Protein AF-A0A9P7FF14-F1 (afdb_monomer)

pLDDT: mean 72.62, std 16.97, range [33.59, 90.5]

Radius of gyration: 22.77 Å; Cα contacts (8 Å, |Δi|>4): 78; chains: 1; bounding box: 44×38×60 Å

Mean predicted aligned error: 13.64 Å

Secondary structure (DSSP, 8-state):
-------SHHHHHHHHHHHHHHHHHHHH--HHHHHHHHHHHHHHHHHHHHHHHHHHHHHHHHHHHHHHHHHHHHHHT-HHHHHHHHHHHHHHHHHHHHTPPP-

Sequence (103 aa):
MSSQEPSKVSGQFHSVKGTAVETIGDVTGMQSWTQSGKEEHAKGEGEYNAAQAKGYVEGVSDRATGYKDSVVGAVTGDKSQQATGNVKNEKGQTQQEINKPTT

Structure (mmCIF, N/CA/C/O backbone):
data_AF-A0A9P7FF14-F1
#
_entry.id   AF-A0A9P7FF14-F1
#
loop_
_atom_site.group_PDB
_atom_site.id
_atom_site.type_symbol
_atom_site.label_atom_id
_atom_site.label_alt_id
_atom_site.label_comp_id
_atom_site.label_asym_id
_atom_site.label_entity_id
_atom_site.label_seq_id
_atom_site.pdbx_PDB_ins_code
_atom_site.Cartn_x
_atom_site.Cartn_y
_atom_site.Car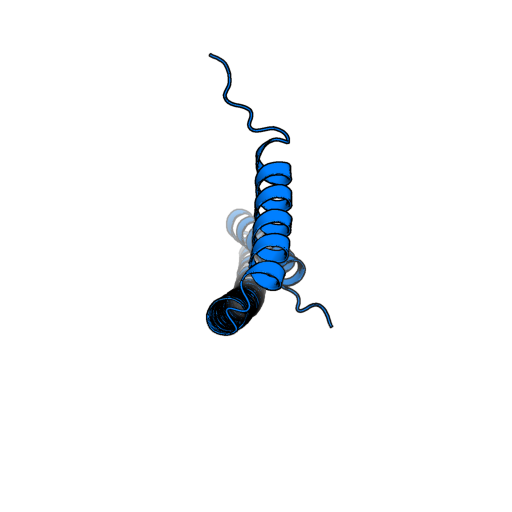tn_z
_atom_site.occupancy
_atom_site.B_iso_or_equiv
_atom_site.auth_seq_id
_atom_site.auth_comp_id
_atom_site.auth_asym_id
_atom_site.auth_atom_id
_atom_site.pdbx_PDB_model_num
ATOM 1 N N . MET A 1 1 ? 12.820 28.490 5.531 1.00 33.59 1 MET A N 1
ATOM 2 C CA . MET A 1 1 ? 11.714 29.072 4.741 1.00 33.59 1 MET A CA 1
ATOM 3 C C . MET A 1 1 ? 12.293 29.508 3.400 1.00 33.59 1 MET A C 1
ATOM 5 O O . MET A 1 1 ? 13.365 30.092 3.452 1.00 33.59 1 MET A O 1
ATOM 9 N N . SER A 1 2 ? 11.731 29.303 2.207 1.00 35.03 2 SER A N 1
ATOM 10 C CA . SER A 1 2 ? 10.678 28.400 1.688 1.00 35.03 2 SER A CA 1
ATOM 11 C C . SER A 1 2 ? 10.730 28.531 0.147 1.00 35.03 2 SER A C 1
ATOM 13 O O . SER A 1 2 ? 10.905 29.651 -0.319 1.00 35.03 2 SER A O 1
ATOM 15 N N . SER A 1 3 ? 10.622 27.511 -0.709 1.00 36.72 3 SER A N 1
ATOM 16 C CA . SER A 1 3 ? 10.532 26.049 -0.536 1.00 36.72 3 SER A CA 1
ATOM 17 C C . SER A 1 3 ? 11.165 25.346 -1.757 1.00 36.72 3 SER A C 1
ATOM 19 O O . SER A 1 3 ? 11.443 25.991 -2.764 1.00 36.72 3 SER A O 1
ATOM 21 N N . GLN A 1 4 ? 11.385 24.027 -1.695 1.00 42.88 4 GLN A N 1
ATOM 22 C CA . GLN A 1 4 ? 11.745 23.211 -2.866 1.00 42.88 4 GLN A CA 1
ATOM 23 C C . GLN A 1 4 ? 10.473 22.622 -3.490 1.00 42.88 4 GLN A C 1
ATOM 25 O O . GLN A 1 4 ? 9.962 21.614 -3.012 1.00 42.88 4 GLN A O 1
ATOM 30 N N . GLU A 1 5 ? 9.962 23.252 -4.549 1.00 35.94 5 GLU A N 1
ATOM 31 C CA . GLU A 1 5 ? 8.822 22.750 -5.327 1.00 35.94 5 GLU A CA 1
ATOM 32 C C . GLU A 1 5 ? 9.291 22.178 -6.676 1.00 35.94 5 GLU A C 1
ATOM 34 O O . GLU A 1 5 ? 9.514 22.933 -7.627 1.00 35.94 5 GLU A O 1
ATOM 39 N N . PRO A 1 6 ? 9.435 20.846 -6.812 1.00 39.62 6 PRO A N 1
ATOM 40 C CA . PRO A 1 6 ? 9.714 20.218 -8.095 1.00 39.62 6 PRO A CA 1
ATOM 41 C C . PRO A 1 6 ? 8.430 20.155 -8.935 1.00 39.62 6 PRO A C 1
ATOM 43 O O . PRO A 1 6 ? 7.747 19.133 -8.981 1.00 39.62 6 PRO A O 1
ATOM 46 N N . SER A 1 7 ? 8.098 21.245 -9.631 1.00 47.00 7 SER A N 1
ATOM 47 C CA . SER A 1 7 ? 7.017 21.250 -10.621 1.00 47.00 7 SER A CA 1
ATOM 48 C C . SER A 1 7 ? 7.554 21.095 -12.056 1.00 47.00 7 SER A C 1
ATOM 50 O O . SER A 1 7 ? 8.492 21.763 -12.484 1.00 47.00 7 SER A O 1
ATOM 52 N N . LYS A 1 8 ? 6.938 20.176 -12.812 1.00 42.56 8 LYS A N 1
ATOM 53 C CA . LYS A 1 8 ? 7.038 19.955 -14.276 1.00 42.56 8 LYS A CA 1
ATOM 54 C C . LYS A 1 8 ? 8.380 19.530 -14.912 1.00 42.56 8 LYS A C 1
ATOM 56 O O . LYS A 1 8 ? 8.326 18.915 -15.974 1.00 42.56 8 LYS A O 1
ATOM 61 N N . VAL A 1 9 ? 9.551 19.757 -14.313 1.00 48.94 9 VAL A N 1
ATOM 62 C CA . VAL A 1 9 ? 10.845 19.451 -14.983 1.00 48.94 9 VAL A CA 1
ATOM 63 C C . VAL A 1 9 ? 11.133 17.942 -15.120 1.00 48.94 9 VAL A C 1
ATOM 65 O O . VAL A 1 9 ? 11.680 17.507 -16.133 1.00 48.94 9 VAL A O 1
ATOM 68 N N . SER A 1 10 ? 10.718 17.110 -14.158 1.00 46.78 10 SER A N 1
ATOM 69 C CA . SER A 1 10 ? 10.971 15.654 -14.178 1.00 46.78 10 SER A CA 1
ATOM 70 C C . SER A 1 10 ? 10.234 14.902 -15.298 1.00 46.78 10 SER A C 1
ATOM 72 O O . SER A 1 10 ? 10.732 13.883 -15.779 1.00 46.78 10 SER A O 1
ATOM 74 N N . GLY A 1 11 ? 9.082 15.412 -15.750 1.00 43.03 11 GLY A N 1
ATOM 75 C CA . GLY A 1 11 ? 8.297 14.809 -16.832 1.00 43.03 11 GLY A CA 1
ATOM 76 C C . GLY A 1 11 ? 8.942 14.974 -18.211 1.00 43.03 11 GLY A C 1
ATOM 77 O O . GLY A 1 11 ? 8.961 14.033 -19.001 1.00 43.03 11 GLY A O 1
ATOM 78 N N . GLN A 1 12 ? 9.541 16.137 -18.495 1.00 42.84 12 GLN A N 1
ATOM 79 C CA . GLN A 1 12 ? 10.215 16.357 -19.781 1.00 42.84 12 GLN A CA 1
ATOM 80 C C . GLN A 1 12 ? 11.544 15.598 -19.890 1.00 42.84 12 GLN A C 1
ATOM 82 O O . GLN A 1 12 ? 11.916 15.183 -20.987 1.00 42.84 12 GLN A O 1
ATOM 87 N N . PHE A 1 13 ? 12.228 15.338 -18.770 1.00 47.34 13 PHE A N 1
ATOM 88 C CA . PHE A 1 13 ? 13.496 14.600 -18.781 1.00 47.34 13 PHE A CA 1
ATOM 89 C C . PHE A 1 13 ? 13.336 13.141 -19.248 1.00 47.34 13 PHE A C 1
ATOM 91 O O . PHE A 1 13 ? 14.199 12.626 -19.957 1.00 47.34 13 PHE A O 1
ATOM 98 N N . HIS A 1 14 ? 12.211 12.489 -18.924 1.00 50.78 14 HIS A N 1
ATOM 99 C CA . HIS A 1 14 ? 11.902 11.149 -19.437 1.00 50.78 14 HIS A CA 1
ATOM 100 C C . HIS A 1 14 ? 11.556 11.147 -20.930 1.00 50.78 14 HIS A C 1
ATOM 102 O O . HIS A 1 14 ? 12.027 10.271 -21.650 1.00 50.78 14 HIS A O 1
ATOM 108 N N . SER A 1 15 ? 10.806 12.144 -21.413 1.00 42.31 15 SER A N 1
ATOM 109 C CA . SER A 1 15 ? 10.467 12.257 -22.839 1.00 42.31 15 SER A CA 1
ATOM 110 C C . SER A 1 15 ? 11.715 12.443 -23.709 1.00 42.31 15 SER A C 1
ATOM 112 O O . SER A 1 15 ? 11.860 11.742 -24.705 1.00 42.31 15 SER A O 1
ATOM 114 N N . VAL A 1 16 ? 12.658 13.302 -23.301 1.00 53.69 16 VAL A N 1
ATOM 115 C CA . VAL A 1 16 ? 13.921 13.496 -24.039 1.00 53.69 16 VAL A CA 1
ATOM 116 C C . VAL A 1 16 ? 14.797 12.241 -23.993 1.00 53.69 16 VAL A C 1
ATOM 118 O O . VAL A 1 16 ? 15.381 11.875 -25.012 1.00 53.69 16 VAL A O 1
ATOM 121 N N . LYS A 1 17 ? 14.866 11.541 -22.850 1.00 54.91 17 LYS A N 1
ATOM 122 C CA . LYS A 1 17 ? 15.617 10.279 -22.741 1.00 54.91 17 LYS A CA 1
ATOM 123 C C . LYS A 1 17 ? 15.031 9.193 -23.652 1.00 54.91 17 LYS A C 1
ATOM 125 O O . LYS A 1 17 ? 15.799 8.519 -24.328 1.00 54.91 17 LYS A O 1
ATOM 130 N N . GLY A 1 18 ? 13.703 9.064 -23.706 1.00 49.16 18 GLY A N 1
ATOM 131 C CA . GLY A 1 18 ? 13.008 8.135 -24.604 1.00 49.16 18 GLY A CA 1
ATOM 132 C C . GLY A 1 18 ? 13.340 8.402 -26.073 1.00 49.16 18 GLY A C 1
ATOM 133 O O . GLY A 1 18 ? 13.900 7.536 -26.739 1.00 49.16 18 GLY A O 1
ATOM 134 N N . THR A 1 19 ? 13.109 9.631 -26.546 1.00 56.38 19 THR A N 1
ATOM 135 C CA . THR A 1 19 ? 13.375 10.016 -27.944 1.00 56.38 19 THR A CA 1
ATOM 136 C C . THR A 1 19 ? 14.855 9.881 -28.324 1.00 56.38 19 THR A C 1
ATOM 138 O O . THR A 1 19 ? 15.169 9.464 -29.439 1.00 56.38 19 THR A O 1
ATOM 141 N N . ALA A 1 20 ? 15.786 10.186 -27.412 1.00 52.44 20 ALA A N 1
ATOM 142 C CA . ALA A 1 20 ? 17.219 10.011 -27.656 1.00 52.44 20 ALA A CA 1
ATOM 143 C C . ALA A 1 20 ? 17.632 8.530 -27.755 1.00 52.44 20 ALA A C 1
ATOM 145 O O . ALA A 1 20 ? 18.440 8.185 -28.616 1.00 52.44 20 ALA A O 1
ATOM 146 N N . VAL A 1 21 ? 17.074 7.652 -26.912 1.00 56.50 21 VAL A N 1
ATOM 147 C CA . VAL A 1 21 ? 17.331 6.200 -26.965 1.00 56.50 21 VAL A CA 1
ATOM 148 C C . VAL A 1 21 ? 16.762 5.587 -28.247 1.00 56.50 21 VAL A C 1
ATOM 150 O O . VAL A 1 21 ? 17.442 4.790 -28.887 1.00 56.50 21 VAL A O 1
ATOM 153 N N . GLU A 1 22 ? 15.564 6.002 -28.659 1.00 56.34 22 GLU A N 1
ATOM 154 C CA . GLU A 1 22 ? 14.912 5.538 -29.890 1.00 56.34 22 GLU A CA 1
ATOM 155 C C . GLU A 1 22 ? 15.700 5.973 -31.143 1.00 56.34 22 GLU A C 1
ATOM 157 O O . GLU A 1 22 ? 16.074 5.141 -31.968 1.00 56.34 22 GLU A O 1
ATOM 162 N N . THR A 1 23 ? 16.095 7.252 -31.217 1.00 55.84 23 THR A N 1
ATOM 163 C CA . THR A 1 23 ? 16.856 7.802 -32.358 1.00 55.84 23 THR A CA 1
ATOM 164 C C . THR A 1 23 ? 18.271 7.210 -32.475 1.00 55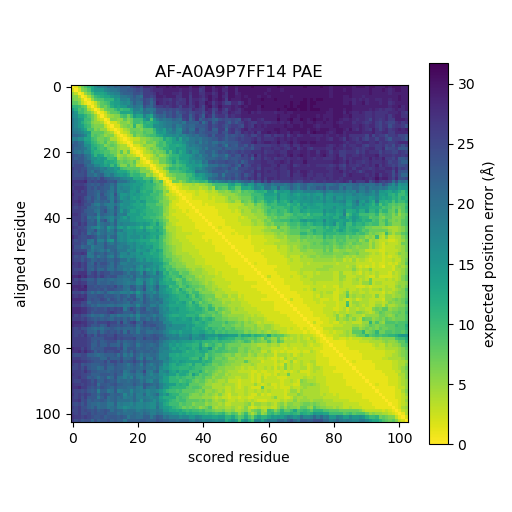.84 23 THR A C 1
ATOM 166 O O . THR A 1 23 ? 18.765 7.004 -33.581 1.00 55.84 23 THR A O 1
ATOM 169 N N . ILE A 1 24 ? 18.954 6.921 -31.359 1.00 53.66 24 ILE A N 1
ATOM 170 C CA . ILE A 1 24 ? 20.299 6.311 -31.381 1.00 53.66 24 ILE A CA 1
ATOM 171 C C . ILE A 1 24 ? 20.221 4.797 -31.645 1.00 53.66 24 ILE A C 1
ATOM 173 O O . ILE A 1 24 ? 21.123 4.241 -32.282 1.00 53.66 24 ILE A O 1
ATOM 177 N N . GLY A 1 25 ? 19.147 4.131 -31.208 1.00 52.00 25 GLY A N 1
ATOM 178 C CA . GLY A 1 25 ? 18.894 2.714 -31.478 1.00 52.00 25 GLY A CA 1
ATOM 179 C C . GLY A 1 25 ? 18.804 2.415 -32.975 1.00 52.00 25 GLY A C 1
ATOM 180 O O . GLY A 1 25 ? 19.567 1.583 -33.475 1.00 52.00 25 GLY A O 1
ATOM 181 N N . ASP A 1 26 ? 17.960 3.157 -33.698 1.00 51.75 26 ASP A N 1
ATOM 182 C CA . ASP A 1 26 ? 17.784 3.002 -35.151 1.00 51.75 26 ASP A CA 1
ATOM 183 C C . ASP A 1 26 ? 19.057 3.328 -35.953 1.00 51.75 26 ASP A C 1
ATOM 185 O O . ASP A 1 26 ? 19.333 2.698 -36.973 1.00 51.75 26 ASP A O 1
ATOM 189 N N . VAL A 1 27 ? 19.877 4.278 -35.485 1.00 55.41 27 VAL A N 1
ATOM 190 C CA . VAL A 1 27 ? 21.104 4.705 -36.187 1.00 55.41 27 VAL A CA 1
ATOM 191 C C . VAL A 1 27 ? 22.293 3.762 -35.952 1.00 55.41 27 VAL A C 1
ATOM 193 O O . VAL A 1 27 ? 23.189 3.693 -36.792 1.00 55.41 27 VAL A O 1
ATOM 196 N N . THR A 1 28 ? 22.331 3.026 -34.834 1.00 58.88 28 THR A N 1
ATOM 197 C CA . THR A 1 28 ? 23.483 2.167 -34.477 1.00 58.88 28 THR A CA 1
ATOM 198 C C . THR A 1 28 ? 23.252 0.669 -34.665 1.00 58.88 28 THR A C 1
ATOM 200 O O . THR A 1 28 ? 24.213 -0.097 -34.601 1.00 58.88 28 THR A O 1
ATOM 203 N N . GLY A 1 29 ? 22.012 0.224 -34.904 1.00 53.12 29 GLY A N 1
ATOM 204 C CA . GLY A 1 29 ? 21.701 -1.175 -35.229 1.00 53.12 29 GLY A CA 1
ATOM 205 C C . GLY A 1 29 ? 22.011 -2.185 -34.114 1.00 53.12 29 GLY A C 1
ATOM 206 O O . GLY A 1 29 ? 22.036 -3.393 -34.358 1.00 53.12 29 GLY A O 1
ATOM 207 N N . MET A 1 30 ? 22.258 -1.726 -32.882 1.00 61.38 30 MET A N 1
ATOM 208 C CA . MET A 1 30 ? 22.558 -2.604 -31.752 1.00 61.38 30 MET A CA 1
ATOM 209 C C . MET A 1 30 ? 21.287 -3.252 -31.203 1.00 61.38 30 MET A C 1
ATOM 211 O O . MET A 1 30 ? 20.722 -2.827 -30.196 1.00 61.38 30 MET A O 1
ATOM 215 N N . GLN A 1 31 ? 20.905 -4.365 -31.830 1.00 62.44 31 GLN A N 1
ATOM 216 C CA . GLN A 1 31 ? 19.858 -5.291 -31.385 1.00 62.44 31 GLN A CA 1
ATOM 217 C C . GLN A 1 31 ? 19.958 -5.640 -29.885 1.00 62.44 31 GLN A C 1
ATOM 219 O O . GLN A 1 31 ? 18.939 -5.867 -29.238 1.00 62.44 31 GLN A O 1
ATOM 224 N N . SER A 1 32 ? 21.169 -5.632 -29.314 1.00 62.66 32 SER A N 1
ATOM 225 C CA . SER A 1 32 ? 21.425 -5.813 -27.880 1.00 62.66 32 SER A CA 1
ATOM 226 C C . SER A 1 32 ? 20.792 -4.736 -26.992 1.00 62.66 32 SER A C 1
ATOM 228 O O . SER A 1 32 ? 20.273 -5.076 -25.937 1.00 62.66 32 SER A O 1
ATOM 230 N N . TRP A 1 33 ? 20.771 -3.463 -27.399 1.00 64.81 33 TRP A N 1
ATOM 231 C CA . TRP A 1 33 ? 20.150 -2.385 -26.614 1.00 64.81 33 TRP A CA 1
ATOM 232 C C . TRP A 1 33 ? 18.625 -2.461 -26.658 1.00 64.81 33 TRP A C 1
ATOM 234 O O . TRP A 1 33 ? 17.975 -2.348 -25.621 1.00 64.81 33 TRP A O 1
ATOM 244 N N . THR A 1 34 ? 18.046 -2.739 -27.830 1.00 71.31 34 THR A N 1
ATOM 245 C CA . THR A 1 34 ? 16.605 -3.001 -27.968 1.00 71.31 34 THR A CA 1
ATOM 246 C C . THR A 1 34 ? 16.181 -4.228 -27.157 1.00 71.31 34 THR A C 1
ATOM 248 O O . THR A 1 34 ? 15.110 -4.225 -26.552 1.00 71.31 34 THR A O 1
ATOM 251 N N . GLN A 1 35 ? 17.016 -5.272 -27.117 1.00 74.88 35 GLN A N 1
ATOM 252 C CA . GLN A 1 35 ? 16.767 -6.470 -26.317 1.00 74.88 35 GLN A CA 1
ATOM 253 C C . GLN A 1 35 ? 16.838 -6.168 -24.814 1.00 74.88 35 GLN A C 1
ATOM 255 O O . GLN A 1 35 ? 15.898 -6.507 -24.099 1.00 74.88 35 GLN A O 1
ATOM 260 N N . SER A 1 36 ? 17.882 -5.474 -24.347 1.00 76.50 36 SER A N 1
ATOM 261 C CA . SER A 1 36 ? 18.004 -5.047 -22.946 1.00 76.50 36 SER A CA 1
ATOM 262 C C . SER A 1 36 ? 16.833 -4.166 -22.511 1.00 76.50 36 SER A C 1
ATOM 264 O O . SER A 1 36 ? 16.276 -4.396 -21.445 1.00 76.50 36 SER A O 1
ATOM 266 N N . GLY A 1 37 ? 16.401 -3.215 -23.348 1.00 78.56 37 GLY A N 1
ATOM 267 C CA . GLY A 1 37 ? 15.247 -2.360 -23.054 1.00 78.56 37 GLY A CA 1
ATOM 268 C C . GLY A 1 37 ? 13.932 -3.139 -22.947 1.00 78.56 37 GLY A C 1
ATOM 269 O O . GLY A 1 37 ? 13.140 -2.880 -22.045 1.00 78.56 37 GLY A O 1
ATOM 270 N N . LYS A 1 38 ? 13.713 -4.145 -23.808 1.00 78.69 38 LYS A N 1
ATOM 271 C CA . LYS A 1 38 ? 12.561 -5.060 -23.699 1.00 78.69 38 LYS A CA 1
ATOM 272 C C . LYS A 1 38 ? 12.623 -5.925 -22.440 1.00 78.69 38 LYS A C 1
ATOM 274 O O . LYS A 1 38 ? 11.594 -6.154 -21.813 1.00 78.69 38 LYS A O 1
ATOM 279 N N . GLU A 1 39 ? 13.807 -6.402 -22.067 1.00 80.75 39 GLU A N 1
ATOM 280 C CA . GLU A 1 39 ? 13.999 -7.218 -20.866 1.00 80.75 39 GLU A CA 1
ATOM 281 C C . GLU A 1 39 ? 13.824 -6.395 -19.577 1.00 80.75 39 GLU A C 1
ATOM 283 O O . GLU A 1 39 ? 13.208 -6.867 -18.623 1.00 80.75 39 GLU A O 1
ATOM 288 N N . GLU A 1 40 ? 14.311 -5.151 -19.555 1.00 75.19 40 GLU A N 1
ATOM 289 C CA . GLU A 1 40 ? 14.111 -4.195 -18.460 1.00 75.19 40 GLU A CA 1
ATOM 290 C C . GLU A 1 40 ? 12.631 -3.799 -18.332 1.00 75.19 40 GLU A C 1
ATOM 292 O O . GLU A 1 40 ? 12.093 -3.826 -17.226 1.00 75.19 40 GLU A O 1
ATOM 297 N N . HIS A 1 41 ? 11.938 -3.549 -19.452 1.00 78.88 41 HIS A N 1
ATOM 298 C CA . HIS A 1 41 ? 10.494 -3.291 -19.464 1.00 78.88 41 HIS A CA 1
ATOM 299 C C . HIS A 1 41 ? 9.699 -4.48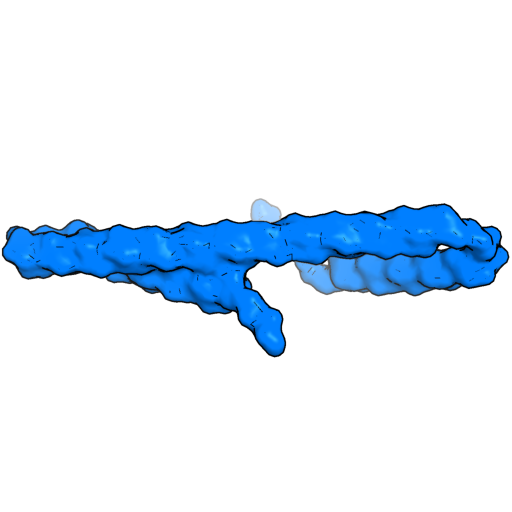0 -18.910 1.00 78.88 41 HIS A C 1
ATOM 301 O O . HIS A 1 41 ? 8.907 -4.307 -17.990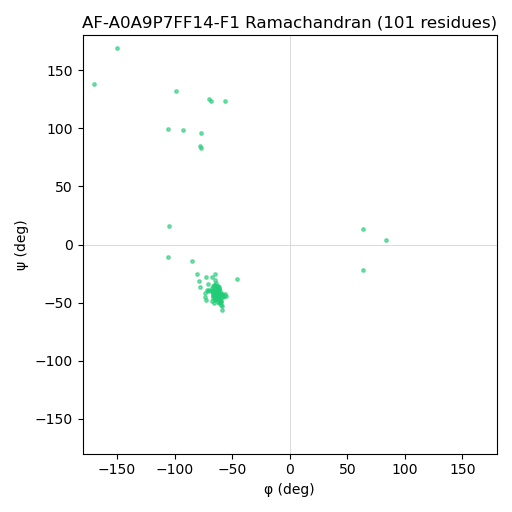 1.00 78.88 41 HIS A O 1
ATOM 307 N N . ALA A 1 42 ? 9.967 -5.700 -19.390 1.00 83.19 42 ALA A N 1
ATOM 308 C CA . ALA A 1 42 ? 9.279 -6.906 -18.927 1.00 83.19 42 ALA A CA 1
ATOM 309 C C . ALA A 1 42 ? 9.521 -7.197 -17.432 1.00 83.19 42 ALA A C 1
ATOM 311 O O . ALA A 1 42 ? 8.614 -7.654 -16.733 1.00 83.19 42 ALA A O 1
ATOM 312 N N . LYS A 1 43 ? 10.725 -6.906 -16.913 1.00 86.31 43 LYS A N 1
ATOM 313 C CA . LYS A 1 43 ? 11.014 -6.969 -15.469 1.00 86.31 43 LYS A CA 1
ATOM 314 C C . LYS A 1 43 ? 10.232 -5.907 -14.698 1.00 86.31 43 LYS A C 1
ATOM 316 O O . LYS A 1 43 ? 9.598 -6.249 -13.705 1.00 86.31 43 LYS A O 1
ATOM 321 N N . GLY A 1 44 ? 10.212 -4.663 -15.180 1.00 84.44 44 GLY A N 1
ATOM 322 C CA . GLY A 1 44 ? 9.446 -3.569 -14.580 1.00 84.44 44 GLY A CA 1
ATOM 323 C C . GLY A 1 44 ? 7.938 -3.838 -14.544 1.00 84.44 44 GLY A C 1
ATOM 324 O O . GLY A 1 44 ? 7.304 -3.633 -13.513 1.00 84.44 44 GLY A O 1
ATOM 325 N N . GLU A 1 45 ? 7.364 -4.378 -15.623 1.00 86.94 45 GLU A N 1
ATOM 326 C CA . GLU A 1 45 ? 5.968 -4.834 -15.667 1.00 86.94 45 GLU A CA 1
ATOM 327 C C . GLU A 1 45 ? 5.717 -5.985 -14.683 1.00 86.94 45 GLU A C 1
ATOM 329 O O . GLU A 1 45 ? 4.700 -5.998 -13.989 1.00 86.94 45 GLU A O 1
ATOM 334 N N . GLY A 1 46 ? 6.653 -6.934 -14.569 1.00 88.12 46 GLY A N 1
ATOM 335 C CA . GLY A 1 46 ? 6.597 -8.014 -13.584 1.00 88.12 46 GLY A CA 1
ATOM 336 C C . GLY A 1 46 ? 6.581 -7.503 -12.140 1.00 88.12 46 GLY A C 1
ATOM 337 O O . GLY A 1 46 ? 5.717 -7.902 -11.357 1.00 88.12 46 GLY A O 1
ATOM 338 N N . GLU A 1 47 ? 7.486 -6.586 -11.793 1.00 85.75 47 GLU A N 1
ATOM 339 C CA . GLU A 1 47 ? 7.547 -5.948 -10.472 1.00 85.75 47 GLU A CA 1
ATOM 340 C C . GLU A 1 47 ? 6.298 -5.104 -10.183 1.00 85.75 47 GLU A C 1
ATOM 342 O O . GLU A 1 47 ? 5.733 -5.198 -9.092 1.00 85.75 47 GLU A O 1
ATOM 347 N N . TYR A 1 48 ? 5.812 -4.339 -11.164 1.00 80.31 48 TYR A N 1
ATOM 348 C CA . TYR A 1 48 ? 4.595 -3.533 -11.049 1.00 80.31 48 TYR A CA 1
ATOM 349 C C . TYR A 1 48 ? 3.345 -4.398 -10.821 1.00 80.31 48 TYR A C 1
ATOM 351 O O . TYR A 1 48 ? 2.536 -4.114 -9.935 1.00 80.31 48 TYR A O 1
ATOM 359 N N . ASN A 1 49 ? 3.205 -5.498 -11.563 1.00 84.88 49 ASN A N 1
ATOM 360 C CA . ASN A 1 49 ? 2.106 -6.449 -11.392 1.00 84.88 49 ASN A CA 1
ATOM 361 C C . ASN A 1 49 ? 2.195 -7.199 -10.052 1.00 84.88 49 ASN A C 1
ATOM 363 O O . ASN A 1 49 ? 1.174 -7.404 -9.394 1.00 84.88 49 ASN A O 1
ATOM 367 N N . ALA A 1 50 ? 3.401 -7.555 -9.598 1.00 85.81 50 ALA A N 1
ATOM 368 C CA . ALA A 1 50 ? 3.611 -8.150 -8.279 1.00 85.81 50 ALA A CA 1
ATOM 369 C C . ALA A 1 50 ? 3.278 -7.167 -7.140 1.00 85.81 50 ALA A C 1
ATOM 371 O O . ALA A 1 50 ? 2.656 -7.561 -6.149 1.00 85.81 50 ALA A O 1
ATOM 372 N N . ALA A 1 51 ? 3.636 -5.887 -7.288 1.00 84.50 51 ALA A N 1
ATOM 373 C CA . ALA A 1 51 ? 3.295 -4.830 -6.340 1.00 84.50 51 ALA A CA 1
ATOM 374 C C . ALA A 1 51 ? 1.776 -4.610 -6.255 1.00 84.50 51 ALA A C 1
ATOM 376 O O . ALA A 1 51 ? 1.240 -4.579 -5.145 1.00 84.50 51 ALA A O 1
ATOM 377 N N . GLN A 1 52 ? 1.075 -4.562 -7.396 1.00 85.88 52 GLN A N 1
ATOM 378 C CA . GLN A 1 52 ? -0.392 -4.524 -7.431 1.00 85.88 52 GLN A CA 1
ATOM 379 C C . GLN A 1 52 ? -1.003 -5.746 -6.729 1.00 85.88 52 GLN A C 1
ATOM 381 O O . GLN A 1 52 ? -1.794 -5.602 -5.799 1.00 85.88 52 GLN A O 1
ATOM 386 N N . ALA A 1 53 ? -0.602 -6.964 -7.106 1.00 88.38 53 ALA A N 1
ATOM 387 C CA . ALA A 1 53 ? -1.136 -8.184 -6.501 1.00 88.38 53 ALA A CA 1
ATOM 388 C C . ALA A 1 53 ? -0.945 -8.203 -4.972 1.00 88.38 53 ALA A C 1
ATOM 390 O O . ALA A 1 53 ? -1.879 -8.519 -4.230 1.00 88.38 53 ALA A O 1
ATOM 391 N N . LYS A 1 54 ? 0.236 -7.794 -4.489 1.00 88.81 54 LYS A N 1
ATOM 392 C CA . LYS A 1 54 ? 0.520 -7.654 -3.057 1.00 88.81 54 LYS A CA 1
ATOM 393 C C . LYS A 1 54 ? -0.377 -6.602 -2.397 1.00 88.81 54 LYS A C 1
ATOM 395 O O . LYS A 1 54 ? -0.997 -6.904 -1.379 1.00 88.81 54 LYS A O 1
ATOM 400 N N . GLY A 1 55 ? -0.481 -5.406 -2.976 1.00 84.62 55 GLY A N 1
ATOM 401 C CA . GLY A 1 55 ? -1.325 -4.333 -2.452 1.00 84.62 55 GLY A CA 1
ATOM 402 C C . GLY A 1 55 ? -2.797 -4.742 -2.366 1.00 84.62 55 GLY A C 1
ATOM 403 O O . GLY A 1 55 ? -3.437 -4.527 -1.340 1.00 84.62 55 GLY A O 1
ATOM 404 N N . TYR A 1 56 ? -3.323 -5.414 -3.390 1.00 83.69 56 TYR A N 1
ATOM 405 C CA . TYR A 1 56 ? -4.689 -5.935 -3.384 1.00 83.69 56 TYR A CA 1
ATOM 406 C C . TYR A 1 56 ? -4.922 -6.927 -2.229 1.00 83.69 56 TYR A C 1
ATOM 408 O O . TYR A 1 56 ? -5.900 -6.797 -1.491 1.00 83.69 56 TYR A O 1
ATOM 416 N N . VAL A 1 57 ? -3.999 -7.875 -2.013 1.00 88.88 57 VAL A N 1
ATOM 417 C CA . VAL A 1 57 ? -4.072 -8.856 -0.911 1.00 88.88 57 VAL A CA 1
ATOM 418 C C . VAL A 1 57 ? -3.976 -8.186 0.465 1.00 88.88 57 VAL A C 1
ATOM 420 O O . VAL A 1 57 ? -4.778 -8.496 1.350 1.00 88.88 57 VAL A O 1
ATOM 423 N N . GLU A 1 58 ? -3.055 -7.237 0.650 1.00 85.06 58 GLU A N 1
ATOM 424 C CA . GLU A 1 58 ? -2.957 -6.438 1.882 1.00 85.06 58 GLU A CA 1
ATOM 425 C C . GLU A 1 58 ? -4.261 -5.669 2.142 1.00 85.06 58 GLU A C 1
ATOM 427 O O . GLU A 1 58 ? -4.783 -5.690 3.258 1.00 85.06 58 GLU A O 1
ATOM 432 N N . GLY A 1 59 ? -4.856 -5.086 1.098 1.00 83.00 59 GLY A N 1
ATOM 433 C CA . GLY A 1 59 ? -6.138 -4.396 1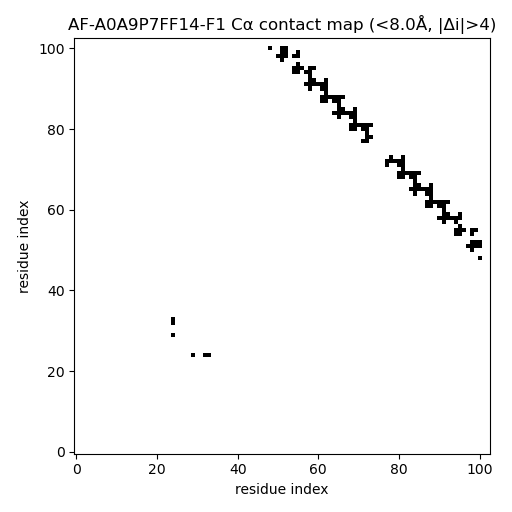.183 1.00 83.00 59 GLY A CA 1
ATOM 434 C C . GLY A 1 59 ? -7.309 -5.306 1.567 1.00 83.00 59 GLY A C 1
ATOM 435 O O . GLY A 1 59 ? -8.202 -4.883 2.304 1.00 83.00 59 GLY A O 1
ATOM 436 N N . VAL A 1 60 ? -7.327 -6.565 1.116 1.00 88.50 60 VAL A N 1
ATOM 437 C CA . VAL A 1 60 ? -8.324 -7.567 1.548 1.00 88.50 60 VAL A CA 1
ATOM 438 C C . VAL A 1 60 ? -8.138 -7.923 3.028 1.00 88.50 60 VAL A C 1
ATOM 440 O O . VAL A 1 60 ? -9.121 -7.974 3.772 1.00 88.50 60 VAL A O 1
ATOM 443 N N . SER A 1 61 ? -6.892 -8.105 3.475 1.00 89.44 61 SER A N 1
ATOM 444 C CA . SER A 1 61 ? -6.556 -8.409 4.873 1.00 89.44 61 SER A CA 1
ATOM 445 C C . SER A 1 61 ? -6.933 -7.272 5.833 1.00 89.44 61 SER A C 1
ATOM 447 O O . SER A 1 61 ? -7.578 -7.508 6.862 1.00 89.44 61 SER A O 1
ATOM 449 N N . ASP A 1 62 ? -6.592 -6.028 5.484 1.00 84.62 62 ASP A N 1
ATOM 450 C CA . ASP A 1 62 ? -6.948 -4.837 6.266 1.00 84.62 62 ASP A CA 1
ATOM 451 C C . ASP A 1 62 ? -8.467 -4.661 6.358 1.00 84.62 62 ASP A C 1
ATOM 453 O O . ASP A 1 62 ? -8.989 -4.374 7.436 1.00 84.62 62 ASP A O 1
ATOM 457 N N . ARG A 1 63 ? -9.196 -4.921 5.264 1.00 80.75 63 ARG A N 1
ATOM 458 C CA . ARG A 1 63 ? -10.663 -4.857 5.238 1.00 80.75 63 ARG A CA 1
ATOM 459 C C . ARG A 1 63 ? -11.309 -5.894 6.162 1.00 80.75 63 ARG A C 1
ATOM 461 O O . ARG A 1 63 ? -12.191 -5.550 6.948 1.00 80.75 63 ARG A O 1
ATOM 468 N N . ALA A 1 64 ? -10.855 -7.147 6.106 1.00 88.75 64 ALA A N 1
ATOM 469 C CA . ALA A 1 64 ? -11.362 -8.219 6.966 1.00 88.75 64 ALA A CA 1
ATOM 470 C C . ALA A 1 64 ? -11.068 -7.954 8.455 1.00 88.75 64 ALA A C 1
ATOM 472 O O . ALA A 1 64 ? -11.935 -8.144 9.312 1.00 88.75 64 ALA A O 1
ATOM 473 N N . THR A 1 65 ? -9.864 -7.462 8.759 1.00 86.50 65 THR A N 1
ATOM 474 C CA . THR A 1 65 ? -9.457 -7.086 10.121 1.00 86.50 65 THR A CA 1
ATOM 475 C C . THR A 1 65 ? -10.257 -5.888 10.627 1.00 86.50 65 THR A C 1
ATOM 477 O O . THR A 1 65 ? -10.749 -5.909 11.753 1.00 86.50 65 THR A O 1
ATOM 480 N N . GLY A 1 66 ? -10.445 -4.871 9.782 1.00 81.00 66 GLY A N 1
ATOM 481 C CA . GLY A 1 66 ? -11.225 -3.681 10.097 1.00 81.00 66 GLY A CA 1
ATOM 482 C C . GLY A 1 66 ? -12.677 -4.005 10.433 1.00 81.00 66 GLY A C 1
ATOM 483 O O . GLY A 1 66 ? -13.161 -3.608 11.488 1.00 81.00 66 GLY A O 1
ATOM 484 N N . TYR A 1 67 ? -13.342 -4.821 9.608 1.00 86.19 67 TYR A N 1
ATOM 485 C CA . TYR A 1 67 ? -14.706 -5.281 9.885 1.00 86.19 67 TYR A CA 1
ATOM 486 C C . TYR A 1 67 ? -14.817 -6.012 11.233 1.00 86.19 67 TYR A C 1
ATOM 488 O O . TYR A 1 67 ? -15.733 -5.738 12.010 1.00 86.19 67 TYR A O 1
ATOM 496 N N . LYS A 1 68 ? -13.864 -6.903 11.545 1.00 87.56 68 LYS A N 1
ATOM 497 C CA . LYS A 1 68 ? -13.816 -7.607 12.834 1.00 87.56 68 LYS A CA 1
ATOM 498 C C . LYS A 1 68 ? -13.692 -6.629 14.007 1.00 87.56 68 LYS A C 1
ATOM 500 O O . LYS A 1 68 ? -14.465 -6.738 14.955 1.00 87.56 68 LYS A O 1
ATOM 505 N N . ASP A 1 69 ? -12.756 -5.684 13.940 1.00 80.62 69 ASP A N 1
ATOM 506 C CA . ASP A 1 69 ? -12.552 -4.687 14.998 1.00 80.62 69 ASP A CA 1
ATOM 507 C C . ASP A 1 69 ? -13.787 -3.784 15.171 1.00 80.62 69 ASP A C 1
ATOM 509 O O . ASP A 1 69 ? -14.205 -3.536 16.302 1.00 80.62 69 ASP A O 1
ATOM 513 N N . SER A 1 70 ? -14.435 -3.374 14.072 1.00 80.31 70 SER A N 1
ATOM 514 C CA . SER A 1 70 ? -15.678 -2.591 14.105 1.00 80.31 70 SER A CA 1
ATOM 515 C C . SER A 1 70 ? -16.831 -3.335 14.773 1.00 80.31 70 SER A C 1
ATOM 517 O O . SER A 1 70 ? -17.539 -2.749 15.592 1.00 80.31 70 SER A O 1
ATOM 519 N N . VAL A 1 71 ? -17.020 -4.622 14.458 1.00 85.94 71 VAL A N 1
ATOM 520 C CA . VAL A 1 71 ? -18.066 -5.454 15.078 1.00 85.94 71 VAL A CA 1
ATOM 521 C C . VAL A 1 71 ? -17.776 -5.684 16.560 1.00 85.94 71 VAL A C 1
ATOM 523 O O . VAL A 1 71 ? -18.682 -5.531 17.376 1.00 85.94 71 VAL A O 1
ATOM 526 N N . VAL A 1 72 ? -16.530 -6.001 16.931 1.00 88.75 72 VAL A N 1
ATOM 527 C CA . VAL A 1 72 ? -16.160 -6.197 18.343 1.00 88.75 72 VAL A CA 1
ATOM 528 C C . VAL A 1 72 ? -16.377 -4.910 19.137 1.00 88.75 72 VAL A C 1
ATOM 530 O O . VAL A 1 72 ? -17.084 -4.957 20.138 1.00 88.75 72 VAL A O 1
ATOM 533 N N . GLY A 1 73 ? -15.872 -3.764 18.665 1.00 80.69 73 GLY A N 1
ATOM 534 C CA . GLY A 1 73 ? -16.056 -2.472 19.335 1.00 80.69 73 GLY A CA 1
ATOM 535 C C . GLY A 1 73 ? -17.526 -2.062 19.471 1.00 80.69 73 GLY A C 1
ATOM 536 O O . GLY A 1 73 ? -17.947 -1.593 20.527 1.00 80.69 73 GLY A O 1
ATOM 537 N N . ALA A 1 74 ? -18.351 -2.309 18.447 1.00 82.94 74 ALA A N 1
ATOM 538 C CA . ALA A 1 74 ? -19.789 -2.047 18.517 1.00 82.94 74 ALA A CA 1
ATOM 539 C C . ALA A 1 74 ? -20.519 -2.945 19.539 1.00 82.94 74 ALA A C 1
ATOM 541 O O . ALA A 1 74 ? -21.457 -2.486 20.188 1.00 82.94 74 ALA A O 1
ATOM 542 N N . VAL A 1 75 ? -20.091 -4.203 19.702 1.00 87.88 75 VAL A N 1
ATOM 543 C CA . VAL A 1 75 ? -20.673 -5.159 20.664 1.00 87.88 75 VAL A CA 1
ATOM 544 C C . VAL A 1 75 ? -20.196 -4.900 22.098 1.00 87.88 75 VAL A C 1
ATOM 546 O O . VAL A 1 75 ? -20.982 -5.047 23.031 1.00 87.88 75 VAL A O 1
ATOM 549 N N . THR A 1 76 ? -18.936 -4.504 22.298 1.00 90.50 76 THR A N 1
ATOM 550 C CA . THR A 1 76 ? -18.371 -4.207 23.630 1.00 90.50 76 THR A CA 1
ATOM 551 C C . THR A 1 76 ? -18.637 -2.778 24.107 1.00 90.50 76 THR A C 1
ATOM 553 O O . THR A 1 76 ? -18.446 -2.485 25.286 1.00 90.50 76 THR A O 1
ATOM 556 N N . GLY A 1 77 ? -19.069 -1.883 23.213 1.00 89.12 77 GLY A N 1
ATOM 557 C CA . GLY A 1 77 ? -19.222 -0.450 23.478 1.00 89.12 77 GLY A CA 1
ATOM 558 C C . GLY A 1 77 ? -17.928 0.364 23.322 1.00 89.12 77 GLY A C 1
ATOM 559 O O . GLY A 1 77 ? -17.939 1.574 23.567 1.00 89.12 77 GLY A O 1
ATOM 560 N N . ASP A 1 78 ? -16.824 -0.258 22.895 1.00 88.31 78 ASP A N 1
ATOM 561 C CA . ASP A 1 78 ? -15.556 0.425 22.633 1.00 88.31 78 ASP A CA 1
ATOM 562 C C . ASP A 1 78 ? -15.588 1.179 21.290 1.00 88.31 78 ASP A C 1
ATOM 564 O O . ASP A 1 78 ? -15.296 0.651 20.210 1.00 88.31 78 ASP A O 1
ATOM 568 N N . LYS A 1 79 ? -15.900 2.477 21.376 1.00 87.38 79 LYS A N 1
ATOM 569 C CA . LYS A 1 79 ? -15.890 3.400 20.231 1.00 87.38 79 LYS A CA 1
ATOM 570 C C . LYS A 1 79 ? -14.500 3.614 19.620 1.00 87.38 79 LYS A C 1
ATOM 572 O O . LYS A 1 79 ? -14.421 3.969 18.447 1.00 87.38 79 LYS A O 1
ATOM 577 N N . SER A 1 80 ? -13.420 3.425 20.380 1.00 86.75 80 SER A N 1
ATOM 578 C CA . SER A 1 80 ? -12.045 3.570 19.883 1.00 86.75 80 SER A CA 1
ATOM 579 C C . SER A 1 80 ? -11.672 2.383 18.995 1.00 86.75 80 SER A C 1
ATOM 581 O O . SER A 1 80 ? -11.188 2.558 17.872 1.00 86.75 80 SER A O 1
ATOM 583 N N . GLN A 1 81 ? -11.997 1.168 19.448 1.00 81.94 81 GLN A N 1
ATOM 584 C CA . GLN A 1 81 ? -11.863 -0.043 18.643 1.00 81.94 81 GLN A CA 1
ATOM 585 C C . GLN A 1 81 ? -12.765 0.015 17.401 1.00 81.94 81 GLN A C 1
ATOM 587 O O . GLN A 1 81 ? -12.306 -0.294 16.300 1.00 81.94 81 GLN A O 1
ATOM 592 N N . GLN A 1 82 ? -14.001 0.511 17.543 1.00 79.44 82 GLN A N 1
ATOM 593 C CA . GLN A 1 82 ? -14.915 0.693 16.413 1.00 79.44 82 GLN A CA 1
ATOM 594 C C . GLN A 1 82 ? -14.372 1.680 15.361 1.00 79.44 82 GLN A C 1
ATOM 596 O O . GLN A 1 82 ? -14.389 1.383 14.167 1.00 79.44 82 GLN A O 1
ATOM 601 N N . ALA A 1 83 ? -13.855 2.837 15.787 1.00 88.25 83 ALA A N 1
ATOM 602 C CA . ALA A 1 83 ? -13.251 3.817 14.883 1.00 88.25 83 ALA A CA 1
ATOM 603 C C . ALA A 1 83 ? -12.000 3.257 14.183 1.00 88.25 83 ALA A C 1
A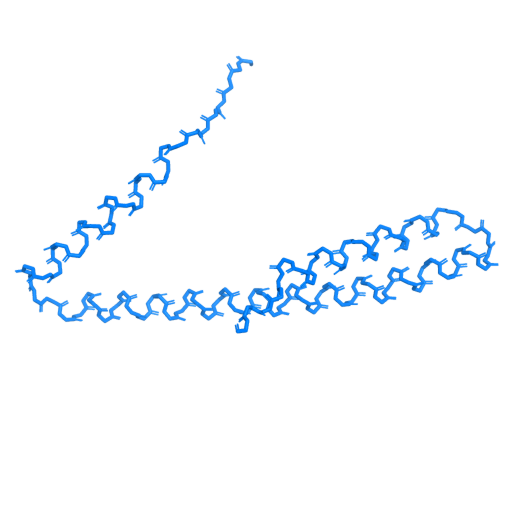TOM 605 O O . ALA A 1 83 ? -11.831 3.432 12.976 1.00 88.25 83 ALA A O 1
ATOM 606 N N . THR A 1 84 ? -11.163 2.519 14.918 1.00 85.94 84 THR A N 1
ATOM 607 C CA . THR A 1 84 ? -9.970 1.845 14.381 1.00 85.94 84 THR A CA 1
ATOM 608 C C . THR A 1 84 ? -10.339 0.823 13.303 1.00 85.94 84 THR A C 1
ATOM 610 O O . THR A 1 84 ? -9.687 0.766 12.258 1.00 85.94 84 THR A O 1
ATOM 613 N N . GLY A 1 85 ? -11.403 0.045 13.521 1.00 83.88 85 GLY A N 1
ATOM 614 C CA . GLY A 1 85 ? -11.914 -0.907 12.538 1.00 83.88 85 GLY A CA 1
ATOM 615 C C . GLY A 1 85 ? -12.387 -0.234 11.247 1.00 83.88 85 GLY A C 1
ATOM 616 O O . GLY A 1 85 ? -12.022 -0.670 10.153 1.00 83.88 85 GLY A O 1
ATOM 617 N N . ASN A 1 86 ? -13.102 0.890 11.364 1.00 83.1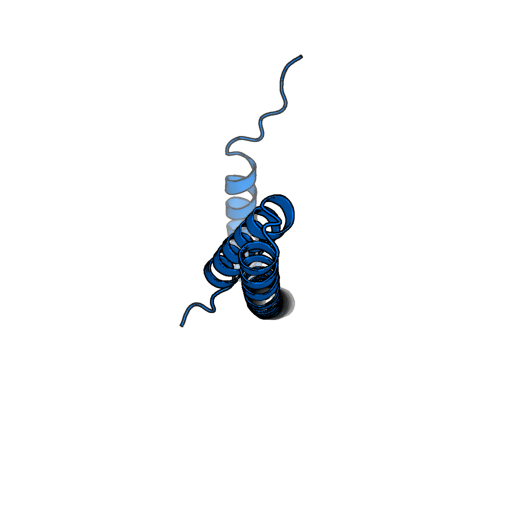2 86 ASN A N 1
ATOM 618 C CA . ASN A 1 86 ? -13.579 1.654 10.209 1.00 83.12 86 ASN A CA 1
ATOM 619 C C . ASN A 1 86 ? -12.411 2.196 9.365 1.00 83.12 86 ASN A C 1
ATOM 621 O O . ASN A 1 86 ? -12.392 1.988 8.154 1.00 83.12 86 ASN A O 1
ATOM 625 N N . VAL A 1 87 ? -11.391 2.787 10.002 1.00 89.81 87 VAL A N 1
ATOM 626 C CA . VAL A 1 87 ? -10.189 3.302 9.313 1.00 89.81 87 VAL A CA 1
ATOM 627 C C . VAL A 1 87 ? -9.421 2.184 8.597 1.00 89.81 87 VAL A C 1
ATOM 629 O O . VAL A 1 87 ? -8.995 2.359 7.455 1.00 89.81 87 VAL A O 1
ATOM 632 N N . LYS A 1 88 ? -9.270 1.005 9.220 1.00 85.50 88 LYS A N 1
ATOM 633 C CA . LYS A 1 88 ? -8.669 -0.171 8.558 1.00 85.50 88 LYS A CA 1
ATOM 634 C C . LYS A 1 88 ? -9.496 -0.634 7.356 1.00 85.50 88 LYS A C 1
ATOM 636 O O . LYS A 1 88 ? -8.928 -0.980 6.324 1.00 85.50 88 LYS A O 1
ATOM 641 N N . ASN A 1 89 ? -10.825 -0.615 7.467 1.00 83.44 89 ASN A N 1
ATOM 642 C CA . ASN A 1 89 ? -11.724 -0.994 6.380 1.00 83.44 89 ASN A CA 1
ATOM 643 C C . ASN A 1 89 ? -11.620 -0.031 5.178 1.00 83.44 89 ASN A C 1
ATOM 645 O O . ASN A 1 89 ? -11.474 -0.500 4.050 1.00 83.44 89 ASN A O 1
ATOM 649 N N . GLU A 1 90 ? -11.603 1.285 5.412 1.00 88.12 90 GLU A N 1
ATOM 650 C CA . GLU A 1 90 ? -11.412 2.315 4.373 1.00 88.12 90 GLU A CA 1
ATOM 651 C C . GLU A 1 90 ? -10.021 2.249 3.721 1.00 88.12 90 GLU A C 1
ATOM 653 O O . GLU A 1 90 ? -9.901 2.298 2.491 1.00 88.12 90 GLU A O 1
ATOM 658 N N . LYS A 1 91 ? -8.962 2.055 4.524 1.00 86.19 91 LYS A N 1
ATOM 659 C CA . LYS A 1 91 ? -7.600 1.802 4.023 1.00 86.19 91 LYS A CA 1
ATOM 660 C C . LYS A 1 91 ? -7.570 0.560 3.130 1.00 86.19 91 LYS A C 1
ATOM 662 O O . LYS A 1 91 ? -7.003 0.602 2.040 1.00 86.19 91 LYS A O 1
ATOM 667 N N . GLY A 1 92 ? -8.216 -0.522 3.564 1.00 82.38 92 GLY A N 1
ATOM 668 C CA . GLY A 1 92 ? -8.294 -1.772 2.815 1.00 82.38 92 GLY A CA 1
ATOM 669 C C . GLY A 1 92 ? -9.030 -1.640 1.478 1.00 82.38 92 GLY A C 1
ATOM 670 O O . GLY A 1 92 ? -8.594 -2.217 0.483 1.00 82.38 92 GLY A O 1
ATOM 671 N N . GLN A 1 93 ? -10.105 -0.845 1.429 1.00 84.69 93 GLN A N 1
ATOM 672 C CA . GLN A 1 93 ? -10.810 -0.510 0.185 1.00 84.69 93 GLN A CA 1
ATOM 673 C C . GLN A 1 93 ? -9.929 0.322 -0.753 1.00 84.69 93 GLN A C 1
ATOM 675 O O . GLN A 1 93 ? -9.727 -0.075 -1.896 1.00 84.69 93 GLN A O 1
ATOM 680 N N . THR A 1 94 ? -9.328 1.404 -0.251 1.00 88.56 94 THR A N 1
ATOM 681 C CA . THR A 1 94 ? -8.414 2.266 -1.025 1.00 88.56 94 THR A CA 1
ATOM 682 C C . THR A 1 94 ? -7.259 1.462 -1.631 1.00 88.56 94 THR A C 1
ATOM 684 O O . THR A 1 94 ? -6.942 1.601 -2.812 1.00 88.56 94 THR A O 1
ATOM 687 N N . GLN A 1 95 ? -6.654 0.564 -0.846 1.00 80.19 95 GLN A N 1
ATOM 688 C CA . GLN A 1 95 ? -5.571 -0.294 -1.319 1.00 80.19 95 GLN A CA 1
ATOM 689 C C . GLN A 1 95 ? -6.060 -1.302 -2.378 1.00 80.19 95 GLN A C 1
ATOM 691 O O . GLN A 1 95 ? -5.357 -1.520 -3.362 1.00 80.19 95 GLN A O 1
ATOM 696 N N . GLN A 1 96 ? -7.261 -1.877 -2.236 1.00 80.94 96 GLN A N 1
ATOM 697 C CA . GLN A 1 96 ? -7.852 -2.744 -3.268 1.00 80.94 96 GLN A CA 1
ATOM 698 C C . GLN A 1 96 ? -8.154 -1.995 -4.571 1.00 80.94 96 GLN A C 1
ATOM 700 O O . GLN A 1 96 ? -7.974 -2.575 -5.635 1.00 80.94 96 GLN A O 1
ATOM 705 N N . GLU A 1 97 ? -8.608 -0.741 -4.509 1.00 84.19 97 GLU A N 1
ATOM 706 C CA . GLU A 1 97 ? -8.957 0.053 -5.695 1.00 84.19 97 GLU A CA 1
ATOM 707 C C . GLU A 1 97 ? -7.721 0.510 -6.475 1.00 84.19 97 GLU A C 1
ATOM 709 O O . GLU A 1 97 ? -7.657 0.292 -7.683 1.00 84.19 97 GLU A O 1
ATOM 714 N N . ILE A 1 98 ? -6.714 1.069 -5.794 1.00 84.38 98 ILE A N 1
ATOM 715 C CA . ILE A 1 98 ? -5.468 1.547 -6.427 1.00 84.38 98 ILE A CA 1
ATOM 716 C C . ILE A 1 98 ? -4.663 0.393 -7.043 1.00 84.38 98 ILE A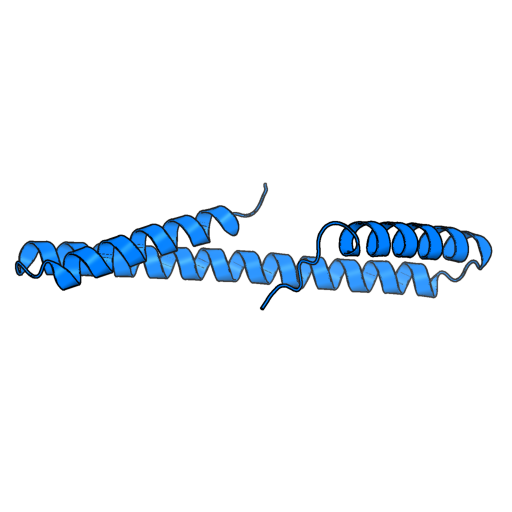 C 1
ATOM 718 O O . ILE A 1 98 ? -3.971 0.585 -8.038 1.00 84.38 98 ILE A O 1
ATOM 722 N N . ASN A 1 99 ? -4.757 -0.805 -6.461 1.00 81.81 99 ASN A N 1
ATOM 723 C CA . ASN A 1 99 ? -4.033 -1.993 -6.915 1.00 81.81 99 ASN A CA 1
ATOM 724 C C . ASN A 1 99 ? -4.929 -2.995 -7.660 1.00 81.81 99 ASN A C 1
ATOM 726 O O . ASN A 1 99 ? -4.570 -4.167 -7.797 1.00 81.81 99 ASN A O 1
ATOM 730 N N . LYS A 1 100 ? -6.119 -2.572 -8.100 1.00 81.56 100 LYS A N 1
ATOM 731 C CA . LYS A 1 100 ? -7.021 -3.432 -8.864 1.00 81.56 100 LYS A CA 1
ATOM 732 C C . LYS A 1 100 ? -6.400 -3.695 -10.242 1.00 81.56 100 LYS A C 1
ATOM 734 O O . LYS A 1 100 ? -6.187 -2.727 -10.972 1.00 81.56 100 LYS A O 1
ATOM 739 N N . PRO A 1 101 ? -6.184 -4.963 -10.647 1.00 71.12 101 PRO A N 1
ATOM 740 C CA . PRO A 1 101 ? -5.676 -5.260 -11.979 1.00 71.12 101 PRO A CA 1
ATOM 741 C C . PRO A 1 101 ? -6.590 -4.640 -13.036 1.00 71.12 101 PRO A C 1
ATOM 743 O O . PRO A 1 101 ? -7.798 -4.905 -13.058 1.00 71.12 101 PRO A O 1
ATOM 746 N N . THR A 1 102 ? -6.018 -3.803 -13.901 1.00 66.75 102 THR A N 1
ATOM 747 C CA . THR A 1 102 ? -6.743 -3.298 -15.070 1.00 66.75 102 THR A CA 1
ATOM 748 C C . THR A 1 102 ? -6.913 -4.473 -16.031 1.00 66.75 102 THR A C 1
ATOM 750 O O . THR A 1 102 ? -5.940 -5.168 -16.319 1.00 66.75 102 THR A O 1
ATOM 753 N N . THR A 1 103 ? -8.159 -4.755 -16.417 1.00 55.09 103 THR A N 1
ATOM 754 C CA . THR A 1 103 ? -8.551 -5.938 -17.207 1.00 55.09 103 THR A CA 1
ATOM 755 C C . THR A 1 103 ? -8.666 -5.608 -18.687 1.00 55.09 103 THR A C 1
ATOM 757 O O . THR A 1 103 ? -9.008 -4.441 -18.982 1.00 55.09 103 THR A O 1
#

Organism: NCBI:txid1912936

Foldseek 3Di:
DDDDDPPDPVVVVVVVVVVVLVVVCVVPVPPVSVVVVVVVVVVVVVVLLVQLVVLLVQLVVLLVQLVVQLVVCVVVVNPVSNVSSVVSNVSSVVSNVVSPDDD

Nearest PDB structures (foldseek):
  6zw6-assembly1_A  TM=6.829E-01  e=8.633E+00  Nostoc punctiforme
  6zw4-assembly1_E  TM=5.443E-01  e=6.387E+00  Nostoc punctiforme
  6h2f-assembly1_G  TM=4.936E-01  e=5.331E+00  Aeromonas hydrophila subsp. hydrophila AL09-71

Solvent-accessible surface area (backbone atoms only — not comparable to full-atom values): 5517 Å² total; per-residue (Å²): 140,87,81,93,77,95,71,75,62,74,63,54,54,54,54,54,52,50,54,51,52,54,59,49,43,74,74,65,69,50,64,65,57,61,46,50,51,51,51,51,47,54,49,52,53,48,53,51,52,50,49,24,55,50,37,26,52,52,10,52,51,33,27,56,51,8,51,51,34,26,52,50,12,6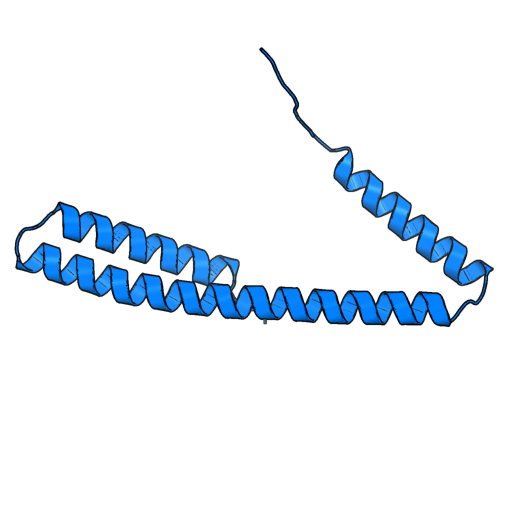5,73,74,68,37,63,66,45,22,52,52,6,50,53,32,27,53,51,8,48,54,34,30,59,80,23,49,81,87,127